Protein AF-A0A395UIP5-F1 (afdb_monomer_lite)

Secondary structure (DSSP, 8-state):
-PPPPEEE--SSSPPTT--PPEEEEEEEEEEEEEEE-TTS-EEEEEEEEEEEEEEE-PPP-

Organism: Phocaeicola vulgatus (NCBI:txid821)

Sequence (61 aa):
MSAQSYIKFWTAEPSEHEEVQAYDLLGYEYDFRKETTSNGKVTGKTYGGKIRVSIAGFPTE

Structure (mmCIF, N/CA/C/O backbone):
data_AF-A0A395UIP5-F1
#
_entry.id   AF-A0A395UIP5-F1
#
loop_
_atom_site.group_PDB
_atom_site.id
_atom_site.type_symbol
_atom_site.label_atom_id
_atom_site.label_alt_id
_atom_site.label_comp_id
_atom_site.label_asym_id
_atom_site.label_entity_id
_atom_site.label_seq_id
_atom_site.pdbx_PDB_ins_code
_atom_site.Cartn_x
_atom_site.Cartn_y
_atom_site.Cartn_z
_atom_site.occupancy
_atom_site.B_iso_or_equiv
_atom_site.auth_seq_id
_atom_site.auth_comp_id
_atom_site.auth_asym_id
_atom_site.auth_atom_id
_atom_site.pdbx_PDB_model_num
ATOM 1 N N . MET A 1 1 ? -12.932 -4.329 -22.189 1.00 48.16 1 MET A N 1
ATOM 2 C CA . MET A 1 1 ? -11.531 -3.868 -22.091 1.00 48.16 1 MET A CA 1
ATOM 3 C C . MET A 1 1 ? -11.182 -3.841 -20.614 1.00 48.16 1 MET A C 1
ATOM 5 O O . MET A 1 1 ? -11.916 -3.209 -19.868 1.00 48.16 1 MET A O 1
ATOM 9 N N . SER A 1 2 ? -10.173 -4.599 -20.179 1.00 62.09 2 SER A N 1
ATOM 10 C CA . SER A 1 2 ? -9.673 -4.511 -18.799 1.00 62.09 2 SER A CA 1
ATOM 11 C C . SER A 1 2 ? -8.972 -3.164 -18.647 1.00 62.09 2 SER A C 1
ATOM 13 O O . SER A 1 2 ? -8.121 -2.846 -19.477 1.00 62.09 2 SER A O 1
ATOM 15 N N . ALA A 1 3 ? -9.346 -2.353 -17.659 1.00 65.12 3 ALA A N 1
ATOM 16 C CA . ALA A 1 3 ? -8.602 -1.134 -17.366 1.00 65.12 3 ALA A CA 1
ATOM 17 C C . ALA A 1 3 ? -7.221 -1.540 -16.832 1.00 65.12 3 ALA A C 1
ATOM 19 O O . ALA A 1 3 ? -7.128 -2.244 -15.825 1.00 65.12 3 ALA A O 1
ATOM 20 N N . GLN A 1 4 ? -6.155 -1.143 -17.527 1.00 77.44 4 GLN A N 1
ATOM 21 C CA . GLN A 1 4 ? -4.794 -1.344 -17.041 1.00 77.44 4 GLN A CA 1
ATOM 22 C C . GLN A 1 4 ? -4.614 -0.483 -15.789 1.00 77.44 4 GLN A C 1
ATOM 24 O O . GLN A 1 4 ? -4.763 0.738 -15.835 1.00 77.44 4 GLN A O 1
ATOM 29 N N . SER A 1 5 ? -4.386 -1.139 -14.654 1.00 89.75 5 SER A N 1
ATOM 30 C CA . SER A 1 5 ? -4.161 -0.467 -13.376 1.00 89.75 5 SER A CA 1
ATOM 31 C C . SER A 1 5 ? -2.672 -0.161 -13.227 1.00 89.75 5 SER A C 1
ATOM 33 O O . SER A 1 5 ? -1.832 -0.959 -13.640 1.00 89.75 5 SER A O 1
ATOM 35 N N . TYR A 1 6 ? -2.344 0.977 -12.622 1.00 91.19 6 TYR A N 1
ATOM 36 C CA . TYR A 1 6 ? -0.966 1.402 -12.377 1.00 91.19 6 TYR A CA 1
ATOM 37 C C . TYR A 1 6 ? -0.799 1.913 -10.945 1.00 91.19 6 TYR A C 1
ATOM 39 O O . TYR A 1 6 ? -1.773 2.284 -10.286 1.00 91.19 6 TYR A O 1
ATOM 47 N N . ILE A 1 7 ? 0.444 1.959 -10.473 1.00 90.62 7 ILE A N 1
ATOM 48 C CA . ILE A 1 7 ? 0.815 2.551 -9.184 1.00 90.62 7 ILE A CA 1
ATOM 49 C C . ILE A 1 7 ? 2.032 3.468 -9.341 1.00 90.62 7 ILE A C 1
ATOM 51 O O . ILE A 1 7 ? 2.911 3.212 -10.161 1.00 90.62 7 ILE A O 1
ATOM 55 N N . LYS A 1 8 ? 2.069 4.551 -8.561 1.00 89.50 8 LYS A N 1
ATOM 56 C CA . LYS A 1 8 ? 3.194 5.490 -8.468 1.00 89.50 8 LYS A CA 1
ATOM 57 C C . LYS A 1 8 ? 3.721 5.496 -7.035 1.00 89.50 8 LYS A C 1
ATOM 59 O O . LYS A 1 8 ? 2.925 5.487 -6.096 1.00 89.50 8 LYS A O 1
ATOM 64 N N . PHE A 1 9 ? 5.042 5.522 -6.878 1.00 84.88 9 PHE A N 1
ATOM 65 C CA . PHE A 1 9 ? 5.700 5.611 -5.574 1.00 84.88 9 PHE A CA 1
ATOM 66 C C . PHE A 1 9 ? 6.429 6.944 -5.465 1.00 84.88 9 PHE A C 1
ATOM 68 O O . PHE A 1 9 ? 7.353 7.205 -6.228 1.00 84.88 9 PHE A O 1
ATOM 75 N N . TRP A 1 10 ? 6.028 7.765 -4.501 1.00 84.12 10 TRP A N 1
ATOM 76 C CA . TRP A 1 10 ? 6.761 8.971 -4.138 1.00 84.12 10 TRP A CA 1
ATOM 77 C C . TRP A 1 10 ? 7.750 8.627 -3.025 1.00 84.12 10 TRP A C 1
A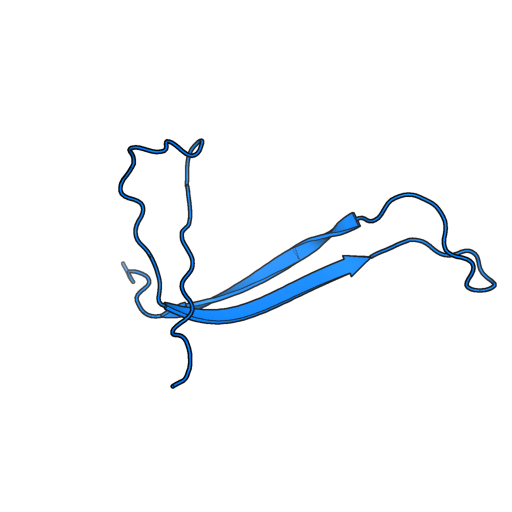TOM 79 O O . TRP A 1 10 ? 7.361 8.081 -1.993 1.00 84.12 10 TRP A O 1
ATOM 89 N N . THR A 1 11 ? 9.029 8.933 -3.232 1.00 74.44 11 THR A N 1
ATOM 90 C CA . THR A 1 11 ? 10.077 8.797 -2.204 1.00 74.44 11 THR A CA 1
ATOM 91 C C . THR A 1 11 ? 10.263 10.077 -1.382 1.00 74.44 11 THR A C 1
ATOM 93 O O . THR A 1 11 ? 11.047 10.086 -0.436 1.00 74.44 11 THR A O 1
ATOM 96 N N . ALA A 1 12 ? 9.540 11.144 -1.732 1.00 78.12 12 ALA A N 1
ATOM 97 C CA . ALA A 1 12 ? 9.500 12.443 -1.064 1.00 78.12 12 ALA A CA 1
ATOM 98 C C . ALA A 1 12 ? 8.045 12.948 -0.970 1.00 78.12 12 ALA A C 1
ATOM 100 O O . ALA A 1 12 ? 7.117 12.249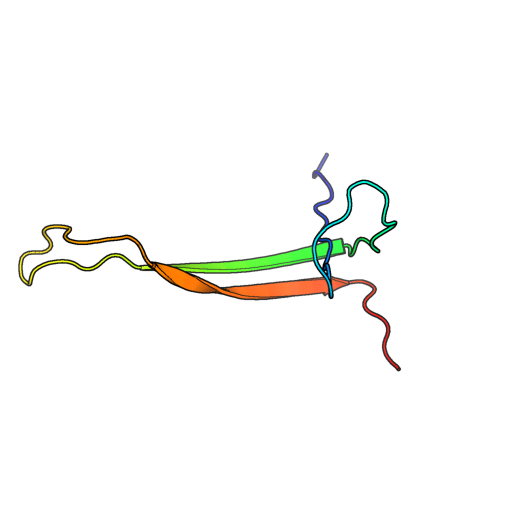 -1.383 1.00 78.12 12 ALA A O 1
ATOM 101 N N . GLU A 1 13 ? 7.828 14.138 -0.402 1.00 79.94 13 GLU A N 1
ATOM 102 C CA .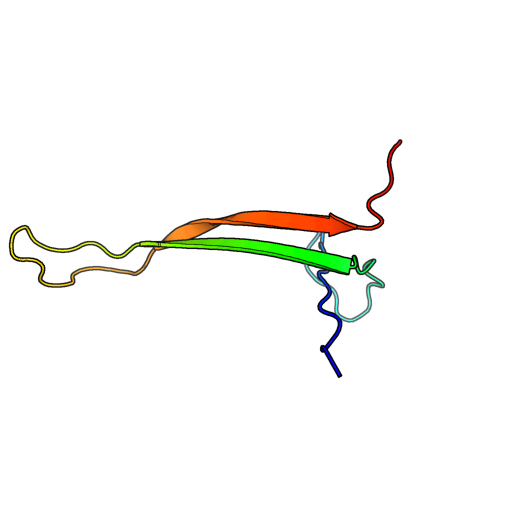 GLU A 1 13 ? 6.497 14.757 -0.407 1.00 79.94 13 GLU A CA 1
ATOM 103 C C . GLU A 1 13 ? 5.978 14.907 -1.847 1.00 79.94 13 GLU A C 1
ATOM 105 O O . GLU A 1 13 ? 6.713 15.404 -2.702 1.00 79.94 13 GLU A O 1
ATOM 110 N N . PRO A 1 14 ? 4.731 14.489 -2.141 1.00 70.25 14 PRO A N 1
ATOM 111 C CA . PRO A 1 14 ? 4.191 14.578 -3.488 1.00 70.25 14 PRO A CA 1
ATOM 112 C C . PRO A 1 14 ? 4.153 16.025 -3.985 1.00 70.25 14 PRO A C 1
ATOM 114 O O . PRO A 1 14 ? 3.452 16.863 -3.420 1.00 70.25 14 PRO A O 1
ATOM 117 N N . SER A 1 15 ? 4.865 16.303 -5.074 1.00 70.00 15 SER A N 1
ATOM 118 C CA . SER A 1 15 ? 4.738 17.544 -5.836 1.00 70.00 15 SER A CA 1
ATOM 119 C C . SER A 1 15 ? 3.902 17.286 -7.089 1.00 70.00 15 SER A C 1
ATOM 121 O O . SER A 1 15 ? 4.153 16.328 -7.821 1.00 70.00 15 SER A O 1
ATOM 123 N N . GLU A 1 16 ? 2.917 18.146 -7.369 1.00 65.81 16 GLU A N 1
ATOM 124 C CA . GLU A 1 16 ? 2.081 18.061 -8.582 1.00 65.81 16 GLU A CA 1
ATOM 125 C C . GLU A 1 16 ? 2.898 18.174 -9.883 1.00 65.81 16 GLU A C 1
ATOM 127 O O . GLU A 1 16 ? 2.420 17.796 -10.952 1.00 65.81 16 GLU A O 1
ATOM 132 N N . HIS A 1 17 ? 4.132 18.678 -9.797 1.00 66.31 17 HIS A N 1
ATOM 133 C CA . HIS A 1 17 ? 5.022 18.905 -10.936 1.00 66.31 17 HIS A CA 1
ATOM 134 C C . HIS A 1 17 ? 6.105 17.835 -11.098 1.00 66.31 17 HIS A C 1
ATOM 136 O O . HIS A 1 17 ? 6.921 17.935 -12.012 1.00 66.31 17 HIS A O 1
ATOM 142 N N . GLU A 1 18 ? 6.148 16.835 -10.220 1.00 70.50 18 GLU A N 1
ATOM 143 C CA . GLU A 1 18 ? 7.175 15.802 -10.276 1.00 70.50 18 GLU A CA 1
ATOM 144 C C . GLU A 1 18 ? 6.724 14.633 -11.158 1.00 70.50 18 GLU A C 1
ATOM 146 O O . GLU A 1 18 ? 5.695 13.988 -10.921 1.00 70.50 18 GLU A O 1
ATOM 151 N N . GLU A 1 19 ? 7.508 14.348 -12.200 1.00 76.25 19 GLU A N 1
ATOM 152 C CA . GLU A 1 19 ? 7.314 13.159 -13.021 1.00 76.25 19 GLU A CA 1
ATOM 153 C C . GLU A 1 19 ? 7.709 11.912 -12.228 1.00 76.25 19 GLU A C 1
ATOM 155 O O . GLU A 1 19 ? 8.862 11.488 -12.200 1.00 76.25 19 GLU A O 1
ATOM 160 N N . VAL A 1 20 ? 6.720 11.308 -11.574 1.00 83.19 20 VAL A N 1
ATOM 161 C CA . VAL A 1 20 ? 6.898 10.036 -10.873 1.00 83.19 20 VAL A CA 1
ATOM 162 C C . VAL A 1 20 ? 6.605 8.872 -11.805 1.00 83.19 20 VAL A C 1
ATOM 164 O O . VAL A 1 20 ? 5.513 8.777 -12.384 1.00 83.19 20 VAL A O 1
ATOM 167 N N . GLN A 1 21 ? 7.578 7.964 -11.898 1.00 85.88 21 GLN A N 1
ATOM 168 C CA . GLN A 1 21 ? 7.470 6.725 -12.656 1.00 85.88 21 GLN A CA 1
ATOM 169 C C . GLN A 1 21 ? 6.241 5.921 -12.212 1.00 85.88 21 GLN A C 1
ATOM 171 O O . GLN A 1 21 ? 6.015 5.684 -11.022 1.00 85.88 21 GLN A O 1
ATOM 176 N N . ALA A 1 22 ? 5.444 5.507 -13.196 1.00 89.06 22 ALA A N 1
ATOM 177 C CA . ALA A 1 22 ? 4.326 4.599 -12.999 1.00 89.06 22 ALA A CA 1
ATOM 178 C C . ALA A 1 22 ? 4.761 3.161 -13.290 1.00 89.06 22 ALA A C 1
ATOM 180 O O . ALA A 1 22 ? 5.502 2.910 -14.240 1.00 89.06 22 ALA A O 1
ATOM 181 N N . TYR A 1 23 ? 4.260 2.232 -12.484 1.00 90.94 23 TYR A N 1
ATOM 182 C CA . TYR A 1 23 ? 4.479 0.800 -12.633 1.00 90.94 23 TYR A CA 1
ATOM 183 C C . TYR A 1 23 ? 3.160 0.102 -12.922 1.00 90.94 23 TYR A C 1
ATOM 185 O O . TYR A 1 23 ? 2.125 0.468 -12.355 1.00 90.94 23 TYR A O 1
ATOM 193 N N . ASP A 1 24 ? 3.211 -0.929 -13.762 1.00 91.94 24 ASP A N 1
ATOM 194 C CA . ASP A 1 24 ? 2.057 -1.783 -14.017 1.00 91.94 24 ASP A CA 1
ATOM 195 C C . ASP A 1 24 ? 1.692 -2.538 -12.739 1.00 91.94 24 ASP A C 1
ATOM 197 O O . ASP A 1 24 ? 2.514 -3.258 -12.163 1.00 91.94 24 ASP A O 1
ATOM 201 N N . LEU A 1 25 ? 0.450 -2.365 -12.288 1.00 93.38 25 LEU A N 1
ATOM 202 C CA . LEU A 1 25 ? -0.050 -2.998 -11.077 1.00 93.38 25 LEU A CA 1
ATOM 203 C C . LEU A 1 25 ? -0.566 -4.400 -11.406 1.00 93.38 25 LEU A C 1
ATOM 205 O O . LEU A 1 25 ? -1.600 -4.550 -12.056 1.00 93.38 25 LEU A O 1
ATOM 209 N N . LEU A 1 26 ? 0.134 -5.423 -10.915 1.00 93.31 26 LEU A N 1
ATOM 210 C CA . LEU A 1 26 ? -0.261 -6.824 -11.086 1.00 93.31 26 LEU A CA 1
ATOM 211 C C . LEU A 1 26 ? -1.265 -7.270 -10.020 1.00 93.31 26 LEU A C 1
ATOM 213 O O . LEU A 1 26 ? -2.134 -8.096 -10.284 1.00 93.31 26 LEU A O 1
ATOM 217 N N . GLY A 1 27 ? -1.145 -6.725 -8.811 1.00 93.12 27 GLY A N 1
ATOM 218 C CA . GLY A 1 27 ? -2.027 -7.039 -7.696 1.00 93.12 27 GLY A CA 1
ATOM 219 C C . GLY A 1 27 ? -1.668 -6.249 -6.445 1.00 93.12 27 GLY A C 1
ATOM 220 O O . GLY A 1 27 ? -0.546 -5.762 -6.301 1.00 93.12 27 GLY A O 1
ATOM 221 N N . TYR A 1 28 ? -2.627 -6.110 -5.537 1.00 92.75 28 TYR A N 1
ATOM 222 C CA . TYR A 1 28 ? -2.423 -5.464 -4.248 1.00 92.75 28 TYR A CA 1
ATOM 223 C C . TYR A 1 28 ? -3.318 -6.093 -3.181 1.00 92.75 28 TYR A C 1
ATOM 225 O O . TYR A 1 28 ? -4.441 -6.508 -3.458 1.00 92.75 28 TYR A O 1
ATOM 233 N N . GLU A 1 29 ? -2.817 -6.129 -1.954 1.00 94.50 29 GLU A N 1
ATOM 234 C CA . GLU A 1 29 ? -3.532 -6.593 -0.770 1.00 94.50 29 GLU A CA 1
ATOM 235 C C . GLU A 1 29 ? -3.363 -5.558 0.339 1.00 94.50 29 GLU A C 1
ATOM 237 O O . GLU A 1 29 ? -2.279 -4.998 0.527 1.00 94.50 29 GLU A O 1
ATOM 242 N N . TYR A 1 30 ? -4.432 -5.296 1.083 1.00 92.88 30 TYR A N 1
ATOM 243 C CA . TYR A 1 30 ? -4.406 -4.402 2.232 1.00 92.88 30 TYR A CA 1
ATOM 244 C C . TYR A 1 30 ? -5.372 -4.900 3.301 1.00 92.88 30 TYR A C 1
ATOM 246 O O . TYR A 1 30 ? -6.457 -5.394 2.996 1.00 92.88 30 TYR A O 1
ATOM 254 N N . ASP A 1 31 ? -4.994 -4.694 4.559 1.00 92.19 31 ASP A N 1
ATOM 255 C CA . ASP A 1 31 ? -5.827 -5.047 5.702 1.00 92.19 31 ASP A CA 1
ATOM 256 C C . ASP A 1 31 ? -6.334 -3.785 6.394 1.00 92.19 31 ASP A C 1
ATOM 258 O O . ASP A 1 31 ? -5.544 -2.951 6.841 1.00 92.19 31 ASP A O 1
ATOM 262 N N . PHE A 1 32 ? -7.650 -3.670 6.564 1.00 90.88 32 PHE A N 1
ATOM 263 C CA . PHE A 1 32 ? -8.240 -2.746 7.531 1.00 90.88 32 PHE A CA 1
ATOM 264 C C . PHE A 1 32 ? -8.769 -3.531 8.716 1.00 90.88 32 PHE A C 1
ATOM 266 O O . PHE A 1 32 ? -9.440 -4.550 8.562 1.00 90.88 32 PHE A O 1
ATOM 273 N N . ARG A 1 33 ? -8.484 -3.041 9.918 1.00 91.06 33 ARG A N 1
ATOM 274 C CA . ARG A 1 33 ? -8.965 -3.654 11.153 1.00 91.06 33 ARG A CA 1
ATOM 275 C C . ARG A 1 33 ? -9.723 -2.633 11.970 1.00 91.06 33 ARG A C 1
ATOM 277 O O . ARG A 1 33 ? -9.350 -1.464 12.038 1.00 91.06 33 ARG A O 1
ATOM 284 N N . LYS A 1 34 ? -10.791 -3.087 12.609 1.00 93.50 34 LYS A N 1
ATOM 285 C CA . LYS A 1 34 ? -11.545 -2.297 13.571 1.00 93.50 34 LYS A CA 1
ATOM 286 C C . LYS A 1 34 ? -11.829 -3.160 14.782 1.00 93.50 34 LYS A C 1
ATOM 288 O O . LYS A 1 34 ? -12.167 -4.331 14.639 1.00 93.50 34 LYS A O 1
ATOM 293 N N . GLU A 1 35 ? -11.640 -2.585 15.956 1.00 92.50 35 GLU A N 1
ATOM 294 C CA . GLU A 1 35 ? -11.820 -3.305 17.207 1.00 92.50 35 GLU A CA 1
ATOM 295 C C . GLU A 1 35 ? -13.301 -3.599 17.454 1.00 92.50 35 GLU A C 1
ATOM 297 O O . GLU A 1 35 ? -14.194 -2.819 17.102 1.00 92.50 35 GLU A O 1
ATOM 302 N N . THR A 1 36 ? -13.562 -4.739 18.082 1.00 93.69 36 THR A N 1
ATOM 303 C CA . THR A 1 36 ? -14.901 -5.149 18.494 1.00 93.69 36 THR A CA 1
ATOM 304 C C . THR A 1 36 ? -14.882 -5.561 19.956 1.00 93.69 36 THR A C 1
ATOM 306 O O . THR A 1 36 ? -13.891 -6.104 20.443 1.00 93.69 36 THR A O 1
ATOM 309 N N . THR A 1 37 ? -15.999 -5.370 20.653 1.00 91.62 37 THR A N 1
ATOM 310 C CA . THR A 1 37 ? -16.210 -6.010 21.954 1.00 91.62 37 THR A CA 1
ATOM 311 C C . THR A 1 37 ? -16.272 -7.532 21.800 1.00 91.62 37 THR A C 1
ATOM 313 O O . THR A 1 37 ? -16.447 -8.052 20.696 1.00 91.62 37 THR A O 1
ATOM 316 N N . SER A 1 38 ? -16.206 -8.258 22.917 1.00 92.00 38 SER A N 1
ATOM 317 C CA . SER A 1 38 ? -16.354 -9.722 22.947 1.00 92.00 38 SER A CA 1
ATOM 318 C C . SER A 1 38 ? -17.657 -10.229 22.316 1.00 92.00 38 SER A C 1
ATOM 320 O O . SER A 1 38 ? -17.710 -11.361 21.854 1.00 92.00 38 SER A O 1
ATOM 322 N N . ASN A 1 39 ? -18.695 -9.388 22.258 1.00 95.19 39 ASN A N 1
ATOM 323 C CA . ASN A 1 39 ? -19.996 -9.729 21.676 1.00 95.19 39 ASN A CA 1
ATOM 324 C C . ASN A 1 39 ? -20.115 -9.269 20.209 1.00 95.19 39 ASN A C 1
ATOM 326 O O . ASN A 1 39 ? -21.218 -9.186 19.676 1.00 95.19 39 ASN A O 1
ATOM 330 N N . GLY A 1 40 ? -19.000 -8.895 19.572 1.00 91.81 40 GLY A N 1
ATOM 331 C CA . GLY A 1 40 ? -18.952 -8.485 18.167 1.00 91.81 40 GLY A CA 1
ATOM 332 C C . GLY A 1 40 ? -19.434 -7.058 17.891 1.00 91.81 40 GLY A C 1
ATOM 333 O O . GLY A 1 40 ? -19.558 -6.667 16.732 1.00 91.81 40 GLY A O 1
ATOM 334 N N . LYS A 1 41 ? -19.696 -6.240 18.922 1.00 95.31 41 LYS A N 1
ATOM 335 C CA . LYS A 1 41 ? -20.076 -4.836 18.715 1.00 95.31 41 LYS A CA 1
ATOM 336 C C . LYS A 1 41 ? -18.843 -4.027 18.324 1.00 95.31 41 LYS A C 1
ATOM 338 O O . LYS A 1 41 ? -17.884 -3.962 19.085 1.00 95.31 41 LYS A O 1
ATOM 343 N 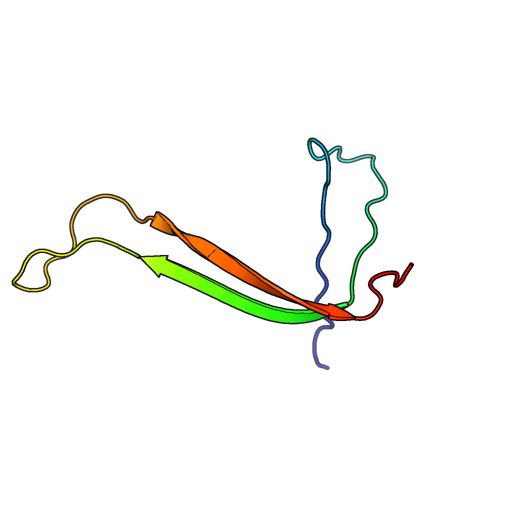N . VAL A 1 42 ? -18.893 -3.373 17.169 1.00 93.00 42 VAL A N 1
ATOM 344 C CA . VAL A 1 42 ? -17.818 -2.509 16.660 1.00 93.00 42 VAL A CA 1
ATOM 345 C C . VAL A 1 42 ? -17.585 -1.312 17.588 1.00 93.00 42 VAL A C 1
ATOM 347 O O . VAL A 1 42 ? -18.528 -0.605 17.948 1.00 93.00 42 VAL A O 1
ATOM 350 N N . THR A 1 43 ? -16.326 -1.052 17.935 1.00 90.38 43 THR A N 1
ATOM 351 C CA . THR A 1 43 ? -15.899 0.064 18.790 1.00 90.38 43 THR A CA 1
ATOM 352 C C . THR A 1 43 ? -14.645 0.741 18.234 1.00 90.38 43 THR A C 1
ATOM 354 O O . THR A 1 43 ? -13.934 0.180 17.407 1.00 90.38 43 THR A O 1
ATOM 357 N N . GLY A 1 44 ? -14.364 1.969 18.678 1.00 86.12 44 GLY A N 1
ATOM 358 C CA . GLY A 1 44 ? -13.102 2.651 18.372 1.00 86.12 44 GLY A CA 1
ATOM 359 C C . GLY A 1 44 ? -12.929 3.109 16.915 1.00 86.12 44 GLY A C 1
ATOM 360 O O . GLY A 1 44 ? -13.892 3.244 16.149 1.00 86.12 44 GLY A O 1
ATOM 361 N N . LYS A 1 45 ? -11.672 3.404 16.557 1.00 89.50 45 LYS A N 1
ATOM 362 C CA . LYS A 1 45 ? -11.250 3.881 15.229 1.00 89.50 45 LYS A CA 1
ATOM 363 C C . LYS A 1 45 ? -10.891 2.703 14.315 1.00 89.50 45 LYS A C 1
ATOM 365 O O . LYS A 1 45 ? -10.529 1.630 14.785 1.00 89.50 45 LYS A O 1
ATOM 370 N N . THR A 1 46 ? -11.003 2.907 13.005 1.00 91.69 46 THR A N 1
ATOM 371 C CA . THR A 1 46 ? -10.472 1.967 12.008 1.00 91.69 46 THR A CA 1
ATOM 372 C C . THR A 1 46 ? -8.968 2.179 11.877 1.00 91.69 46 THR A C 1
ATOM 374 O O . THR A 1 46 ? -8.517 3.320 11.781 1.00 91.69 46 THR A O 1
ATOM 377 N N . TYR A 1 47 ? -8.207 1.091 11.833 1.00 91.00 47 TYR A N 1
ATOM 378 C CA . TYR A 1 47 ? -6.765 1.103 11.638 1.00 91.00 47 TYR A CA 1
ATOM 379 C C . TYR A 1 47 ? -6.409 0.501 10.279 1.00 91.00 47 TYR A C 1
ATOM 381 O O . TYR A 1 47 ? -6.886 -0.580 9.921 1.00 91.00 47 TYR A O 1
ATOM 389 N N . GLY A 1 48 ? -5.554 1.204 9.537 1.00 91.75 48 GLY A N 1
ATOM 390 C CA . GLY A 1 48 ? -4.885 0.673 8.352 1.00 91.75 48 GLY A CA 1
ATOM 391 C C . GLY A 1 48 ? -3.743 -0.264 8.733 1.00 91.75 48 GLY A C 1
ATOM 392 O O . GLY A 1 48 ? -3.033 -0.030 9.712 1.00 91.75 48 GLY A O 1
ATOM 393 N N . GLY A 1 49 ? -3.601 -1.349 7.982 1.00 87.31 49 GLY A N 1
ATOM 394 C CA . GLY A 1 49 ? -2.515 -2.311 8.089 1.00 87.31 49 GLY A CA 1
ATOM 395 C C . GLY A 1 49 ? -1.419 -2.081 7.053 1.00 87.31 49 GLY A C 1
ATOM 396 O O . GLY A 1 49 ? -1.261 -0.997 6.495 1.00 87.31 49 GLY A O 1
ATOM 397 N N . LYS A 1 50 ? -0.642 -3.136 6.805 1.00 90.69 50 LYS A N 1
ATOM 398 C CA . LYS A 1 50 ? 0.363 -3.141 5.741 1.00 90.69 50 LYS A CA 1
ATOM 399 C C . LYS A 1 50 ? -0.336 -3.285 4.392 1.00 90.69 50 LYS A C 1
ATOM 401 O O . LYS A 1 50 ? -1.301 -4.037 4.281 1.00 90.69 50 LYS A O 1
ATOM 406 N N . ILE A 1 51 ? 0.191 -2.602 3.383 1.00 91.88 51 ILE A N 1
ATOM 407 C CA . ILE A 1 51 ? -0.184 -2.810 1.985 1.00 91.88 51 ILE A CA 1
ATOM 408 C C . ILE A 1 51 ? 0.921 -3.646 1.341 1.00 91.88 51 ILE A C 1
ATOM 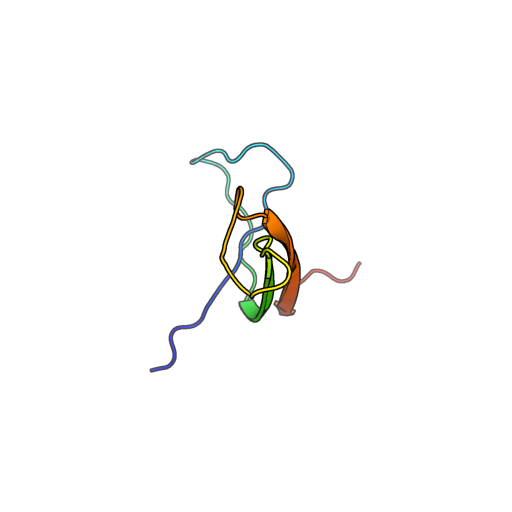410 O O . ILE A 1 51 ? 2.105 -3.351 1.513 1.00 91.88 51 ILE A O 1
ATOM 414 N N . ARG A 1 52 ? 0.539 -4.698 0.624 1.00 93.50 52 ARG A N 1
ATOM 415 C CA . ARG A 1 52 ? 1.425 -5.480 -0.241 1.00 93.50 52 ARG A CA 1
ATOM 416 C C . ARG A 1 52 ? 1.045 -5.205 -1.682 1.00 93.50 52 ARG A C 1
ATOM 418 O O . ARG A 1 52 ? -0.136 -5.169 -2.003 1.00 93.50 52 ARG A O 1
ATOM 425 N N . VAL A 1 53 ? 2.040 -5.005 -2.535 1.00 92.38 53 VAL A N 1
ATOM 426 C CA . VAL A 1 53 ? 1.832 -4.679 -3.946 1.00 92.38 53 VAL A CA 1
ATOM 427 C C . VAL A 1 53 ? 2.762 -5.544 -4.785 1.00 92.38 53 VAL A C 1
ATOM 429 O O . VAL A 1 53 ? 3.942 -5.675 -4.469 1.00 92.38 53 VAL A O 1
ATOM 432 N N . SER A 1 54 ? 2.228 -6.127 -5.851 1.00 93.69 54 SER A N 1
ATOM 433 C CA . SER A 1 54 ? 2.988 -6.791 -6.905 1.00 93.69 54 SER A CA 1
ATOM 434 C C . SER A 1 54 ? 2.938 -5.923 -8.156 1.00 93.69 54 SER A C 1
ATOM 436 O O . SER A 1 54 ? 1.856 -5.547 -8.609 1.00 93.69 54 SER A O 1
ATOM 438 N N . ILE A 1 55 ? 4.106 -5.602 -8.705 1.00 92.94 55 ILE A N 1
ATOM 439 C CA . ILE A 1 55 ? 4.264 -4.710 -9.858 1.00 92.94 55 ILE A CA 1
ATOM 440 C C . ILE A 1 55 ? 5.131 -5.364 -10.934 1.00 92.94 55 ILE A C 1
ATOM 442 O O . ILE A 1 55 ? 5.943 -6.238 -10.626 1.00 92.94 55 ILE A O 1
ATOM 446 N N . ALA A 1 56 ? 4.987 -4.913 -12.178 1.00 91.38 56 ALA A N 1
ATOM 447 C CA . ALA A 1 56 ? 5.925 -5.204 -13.259 1.00 91.38 56 ALA A CA 1
ATOM 448 C C . ALA A 1 56 ? 6.750 -3.959 -13.626 1.00 91.38 56 ALA A C 1
ATOM 450 O O . ALA A 1 56 ? 6.333 -2.826 -13.387 1.00 91.38 56 ALA A O 1
ATOM 451 N N . GLY A 1 57 ? 7.930 -4.182 -14.213 1.00 87.19 57 GLY A N 1
ATOM 452 C CA . GLY A 1 57 ? 8.796 -3.105 -14.705 1.00 87.19 57 GLY A CA 1
ATOM 453 C C . GLY A 1 57 ? 9.582 -2.362 -13.621 1.00 87.19 57 GLY A C 1
ATOM 454 O O . GLY A 1 57 ? 10.087 -1.274 -13.889 1.00 87.19 57 GLY A O 1
ATOM 455 N N . PHE A 1 58 ? 9.691 -2.921 -12.409 1.00 85.19 58 PHE A N 1
ATOM 456 C CA . PHE A 1 58 ? 10.593 -2.369 -11.400 1.00 85.19 58 PHE A CA 1
ATOM 457 C C . PHE A 1 58 ? 12.048 -2.610 -11.827 1.00 85.19 58 PHE A C 1
ATOM 459 O O . PHE A 1 58 ? 12.363 -3.745 -12.199 1.00 85.19 58 PHE A O 1
ATOM 466 N N . PRO A 1 59 ? 12.927 -1.591 -11.792 1.00 81.62 59 PRO A N 1
ATOM 467 C CA . PRO A 1 59 ? 14.326 -1.769 -12.146 1.00 81.62 59 PRO A CA 1
ATOM 468 C C . PRO A 1 59 ? 14.958 -2.831 -11.244 1.00 81.62 59 PRO A C 1
ATOM 470 O O . PRO A 1 59 ? 14.951 -2.702 -10.020 1.00 81.62 59 PRO A O 1
ATOM 473 N N . THR A 1 60 ? 15.481 -3.894 -11.844 1.00 74.19 60 THR A N 1
ATOM 474 C CA . THR A 1 60 ? 16.509 -4.707 -11.194 1.00 74.19 60 THR A CA 1
ATOM 475 C C . THR A 1 60 ? 17.822 -3.952 -11.362 1.00 74.19 60 THR A C 1
ATOM 477 O O . THR A 1 60 ? 18.046 -3.428 -12.453 1.00 74.19 60 THR A O 1
ATOM 480 N N . GLU A 1 61 ? 18.629 -3.851 -10.303 1.00 66.69 61 GLU A N 1
ATOM 481 C CA . GLU A 1 61 ? 19.980 -3.261 -10.371 1.00 66.69 61 GLU A CA 1
ATOM 482 C C . GLU A 1 61 ? 20.785 -3.722 -11.598 1.00 66.69 61 GLU A C 1
ATOM 484 O O . GLU A 1 61 ? 20.641 -4.904 -12.001 1.00 66.69 61 GLU A O 1
#

InterPro domains:
  IPR041408 Hemolysin coregulated protein (Hcp) TssD [PF17642] (2-59)

Foldseek 3Di:
DDPFDWDFDDPDPDDPPDDTDIWGWPDKDWDKDFDADPVRHTDDDIDTDDMDTDTPDDDDD

pLDDT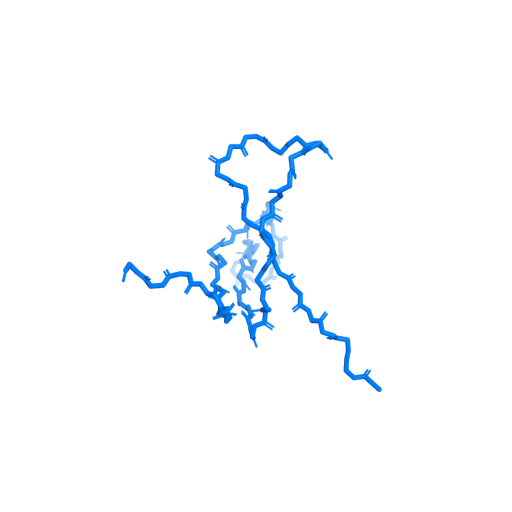: mean 85.53, std 10.21, range [48.16, 95.31]

Radius of gyration: 17.24 Å; chains: 1; bounding box: 40×29×45 Å